Protein AF-K0K286-F1 (afdb_monomer_lite)

pLDDT: mean 81.19, std 15.48, range [39.38, 94.81]

Sequence (85 aa):
MPHVTAYKRFAAGEKVPGRKPHIVVDTVGLLVAVLATPASTQDRVAARSLLRRMRETGGERVSLVWADGGYTGPLLDWARTTFAW

Foldseek 3Di:
DKEKEFEQDPPPPPPDPQKGKTFIAIPVRHTQFIDIDGPPDDPLNRVLVRLVSSCVRVPLVHPYYHYDPVCDDPSVVVCCVPNVD

Organism: Saccharothrix espanaensis (strain ATCC 51144 / DSM 44229 / JCM 9112 / NBRC 15066 / NRRL 15764) (NCBI:txid1179773)

Radius of gyration: 12.59 Å; chains: 1; bounding box: 25×26×34 Å

InterPro domains:
  IPR002559 Transposase IS4-like domain [PF01609] (8-80)

Structure (mmCIF, N/CA/C/O backbone):
data_AF-K0K286-F1
#
_entry.id   AF-K0K286-F1
#
loop_
_atom_site.group_PDB
_atom_site.id
_atom_site.type_symbol
_atom_site.label_atom_id
_atom_site.label_alt_id
_atom_site.label_comp_id
_atom_site.label_asym_id
_atom_site.label_entity_id
_atom_site.label_seq_id
_atom_site.pdbx_PDB_ins_code
_atom_site.Cartn_x
_atom_site.Cartn_y
_atom_site.Cartn_z
_atom_site.occupancy
_atom_site.B_iso_or_equiv
_atom_site.auth_seq_id
_atom_site.auth_comp_id
_atom_site.auth_asym_id
_atom_site.auth_atom_id
_atom_site.pdbx_PDB_model_num
ATOM 1 N N . MET A 1 1 ? -16.176 2.017 12.187 1.00 39.38 1 MET A N 1
ATOM 2 C CA . MET A 1 1 ? -14.955 1.262 11.837 1.00 39.38 1 MET A CA 1
ATOM 3 C C . MET A 1 1 ? -14.392 1.872 10.561 1.00 39.38 1 MET A C 1
ATOM 5 O O . MET A 1 1 ? -15.113 1.856 9.572 1.00 39.38 1 MET A O 1
ATOM 9 N N . PRO A 1 2 ? -13.213 2.513 10.573 1.00 49.25 2 PRO A N 1
ATOM 10 C CA . PRO A 1 2 ? -12.627 3.045 9.349 1.00 49.25 2 PRO A CA 1
ATOM 11 C C . PRO A 1 2 ? -11.951 1.909 8.574 1.00 49.25 2 PRO A C 1
ATOM 13 O O . PRO A 1 2 ? -11.081 1.224 9.107 1.00 49.25 2 PRO A O 1
ATOM 16 N N . HIS A 1 3 ? -12.369 1.700 7.328 1.00 57.72 3 HIS A N 1
ATOM 17 C CA . HIS A 1 3 ? -11.668 0.829 6.386 1.00 57.72 3 HIS A CA 1
ATOM 18 C C . HIS A 1 3 ? -10.955 1.715 5.360 1.00 57.72 3 HIS A C 1
ATOM 20 O O . HI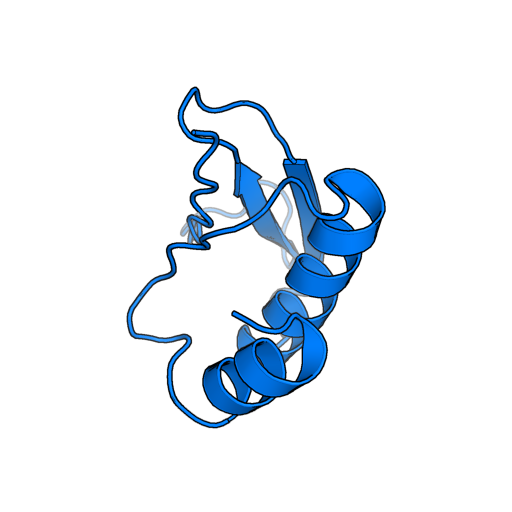S A 1 3 ? -11.421 2.811 5.043 1.00 57.72 3 HIS A O 1
ATOM 26 N N . VAL A 1 4 ? -9.803 1.271 4.865 1.00 56.66 4 VAL A N 1
ATOM 27 C CA . VAL A 1 4 ? -9.032 1.992 3.852 1.00 56.66 4 VAL A CA 1
ATOM 28 C C . VAL A 1 4 ? -8.991 1.147 2.586 1.00 56.66 4 VAL A C 1
ATOM 30 O O . VAL A 1 4 ? -8.770 -0.063 2.619 1.00 56.66 4 VAL A O 1
ATOM 33 N N . THR A 1 5 ? -9.229 1.782 1.447 1.00 54.25 5 THR A N 1
ATOM 34 C CA . THR A 1 5 ? -9.252 1.135 0.138 1.00 54.25 5 THR A CA 1
ATOM 35 C C . THR A 1 5 ? -8.059 1.644 -0.663 1.00 54.25 5 THR A C 1
ATOM 37 O O . THR A 1 5 ? -8.014 2.805 -1.070 1.00 54.25 5 THR A O 1
ATOM 40 N N . ALA A 1 6 ? -7.066 0.788 -0.916 1.00 53.41 6 ALA A N 1
ATOM 41 C CA . ALA A 1 6 ? -5.998 1.113 -1.852 1.00 53.41 6 ALA A CA 1
ATOM 42 C C . ALA A 1 6 ? -6.444 0.704 -3.262 1.00 53.41 6 ALA A C 1
ATOM 44 O O . ALA A 1 6 ? -6.501 -0.473 -3.610 1.00 53.41 6 ALA A O 1
ATOM 45 N N . TYR A 1 7 ? -6.774 1.685 -4.100 1.00 47.66 7 TYR A N 1
ATOM 46 C CA . TYR A 1 7 ? -7.043 1.429 -5.510 1.00 47.66 7 TYR A CA 1
ATOM 47 C C . TYR A 1 7 ? -5.821 1.819 -6.338 1.00 47.66 7 TYR A C 1
ATOM 49 O O . TYR A 1 7 ? -5.305 2.936 -6.281 1.00 47.66 7 TYR A O 1
ATOM 57 N N . LYS A 1 8 ? -5.358 0.884 -7.160 1.00 53.00 8 LYS A N 1
ATOM 58 C CA . LYS A 1 8 ? -4.360 1.164 -8.182 1.00 53.00 8 LYS A CA 1
ATOM 59 C C . LYS A 1 8 ? -5.071 1.745 -9.397 1.00 53.00 8 LYS A C 1
ATOM 61 O O . LYS A 1 8 ? -5.744 1.031 -10.136 1.00 53.00 8 LYS A O 1
ATOM 66 N N . ARG A 1 9 ? -4.915 3.046 -9.644 1.00 45.16 9 ARG A N 1
ATOM 67 C CA . ARG A 1 9 ? -5.361 3.648 -10.907 1.00 45.16 9 ARG A CA 1
ATOM 68 C C . ARG A 1 9 ? -4.284 3.446 -11.963 1.00 45.16 9 ARG A C 1
ATOM 70 O O . ARG A 1 9 ? -3.340 4.225 -12.049 1.00 45.16 9 ARG A O 1
ATOM 77 N N . PHE A 1 10 ? -4.425 2.410 -12.785 1.00 46.47 10 PHE A N 1
ATOM 78 C CA . PHE A 1 10 ? -3.637 2.304 -14.009 1.00 46.47 10 PHE A CA 1
ATOM 79 C C . PHE A 1 10 ? -4.194 3.313 -15.023 1.00 46.47 10 PHE A C 1
ATOM 81 O O . PHE A 1 10 ? -5.217 3.075 -15.660 1.00 46.47 10 PHE A O 1
ATOM 88 N N . ALA A 1 11 ? -3.569 4.486 -15.124 1.00 45.66 11 ALA A N 1
ATOM 89 C CA . ALA A 1 11 ? -3.890 5.447 -16.170 1.00 45.66 11 ALA A CA 1
ATOM 90 C C . ALA A 1 11 ? -3.145 5.036 -17.445 1.00 45.66 11 ALA A C 1
ATOM 92 O O . ALA A 1 11 ? -2.006 5.442 -17.663 1.00 45.66 11 ALA A O 1
ATOM 93 N N . ALA A 1 12 ? -3.783 4.228 -18.292 1.00 39.56 12 ALA A N 1
ATOM 94 C CA . ALA A 1 12 ? -3.436 4.200 -19.709 1.00 39.56 12 ALA A CA 1
ATOM 95 C C . ALA A 1 12 ? -3.751 5.601 -20.271 1.00 39.56 12 ALA A C 1
ATOM 97 O O . ALA A 1 12 ? -4.889 5.899 -20.619 1.00 39.56 12 ALA A O 1
ATOM 98 N N . GLY A 1 13 ? -2.771 6.505 -20.184 1.00 44.53 13 GLY A N 1
ATOM 99 C CA . GLY A 1 13 ? -2.945 7.951 -20.363 1.00 44.53 13 GLY A CA 1
ATOM 100 C C . GLY A 1 13 ? -2.368 8.753 -19.194 1.00 44.53 13 GLY A C 1
ATOM 101 O O . GLY A 1 13 ? -3.063 9.584 -18.607 1.00 44.53 13 GLY A O 1
ATOM 102 N N . GLU A 1 14 ? -1.123 8.464 -18.798 1.00 55.72 14 GLU A N 1
ATOM 103 C CA . GLU A 1 14 ? -0.384 9.273 -17.826 1.00 55.72 14 GLU A CA 1
ATOM 104 C C . GLU A 1 14 ? -0.458 10.757 -18.226 1.00 55.72 14 GLU A C 1
ATOM 106 O O . GLU A 1 14 ? 0.059 11.158 -19.264 1.00 55.72 14 GLU A O 1
ATOM 111 N N . LYS A 1 15 ? -1.097 11.595 -17.395 1.00 59.00 15 LYS A N 1
ATOM 112 C CA . LYS A 1 15 ? -1.138 13.056 -17.609 1.00 59.00 15 LYS A CA 1
ATOM 113 C C . LYS A 1 15 ? 0.257 13.695 -17.561 1.00 59.00 15 LYS A C 1
ATOM 115 O O . LYS A 1 15 ? 0.431 14.811 -18.036 1.00 59.00 15 LYS A O 1
ATOM 120 N N . VAL A 1 16 ? 1.228 13.001 -16.965 1.00 65.31 16 VAL A N 1
ATOM 121 C CA . VAL A 1 16 ? 2.641 13.382 -16.928 1.00 65.31 16 VAL A CA 1
ATOM 122 C C . VAL A 1 16 ? 3.451 12.204 -17.464 1.00 65.31 16 VAL A C 1
ATOM 124 O O . VAL A 1 16 ? 3.467 11.169 -16.797 1.00 65.31 16 VAL A O 1
ATOM 127 N N . PRO A 1 17 ? 4.118 12.339 -18.622 1.00 73.62 17 PRO A N 1
ATOM 128 C CA . PRO A 1 17 ? 4.860 11.244 -19.232 1.00 73.62 17 PRO A CA 1
ATOM 129 C C . PRO A 1 17 ? 5.895 10.634 -18.281 1.00 73.62 17 PRO A C 1
ATOM 131 O O . PRO A 1 17 ? 6.694 11.349 -17.670 1.00 73.62 17 PRO A O 1
ATOM 134 N N . GLY A 1 18 ? 5.896 9.306 -18.178 1.00 84.19 18 GLY A N 1
ATOM 135 C CA . GLY A 1 18 ? 6.904 8.544 -17.449 1.00 84.19 18 GLY A CA 1
ATOM 136 C C . GLY A 1 18 ? 6.713 8.528 -15.933 1.00 84.19 18 GLY A C 1
ATOM 137 O O . GLY A 1 18 ? 7.665 8.192 -15.224 1.00 84.19 18 GLY A O 1
ATOM 138 N N . ARG A 1 19 ? 5.530 8.883 -15.414 1.00 85.69 19 ARG A N 1
ATOM 139 C CA . ARG A 1 19 ? 5.231 8.898 -13.973 1.00 85.69 19 ARG A CA 1
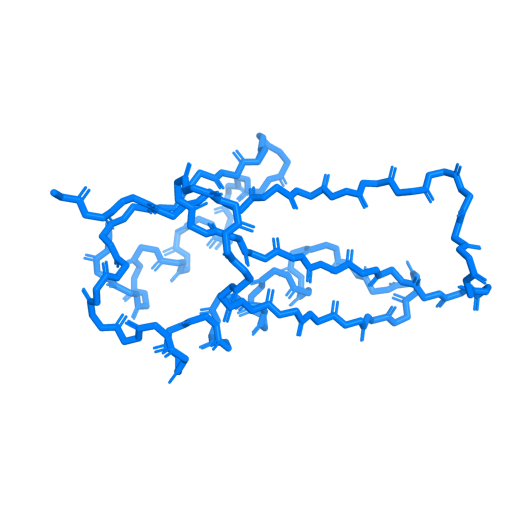ATOM 140 C C . ARG A 1 19 ? 3.921 8.210 -13.625 1.00 85.69 19 ARG A C 1
ATOM 142 O O . ARG A 1 19 ? 2.841 8.722 -13.914 1.00 85.69 19 ARG A O 1
ATOM 149 N N . LYS A 1 20 ? 4.024 7.156 -12.823 1.00 85.31 20 LYS A N 1
ATOM 150 C CA . LYS A 1 20 ? 2.900 6.358 -12.353 1.00 85.31 20 LYS A CA 1
ATOM 151 C C . LYS A 1 20 ? 2.458 6.805 -10.956 1.00 85.31 20 LYS A C 1
ATOM 153 O O . LYS A 1 20 ? 3.250 6.695 -10.013 1.00 85.31 20 LYS A O 1
ATOM 158 N N . PRO A 1 21 ? 1.226 7.318 -10.786 1.00 87.88 21 PRO A N 1
ATOM 159 C CA . PRO A 1 21 ? 0.682 7.618 -9.470 1.00 87.88 21 PRO A CA 1
ATOM 160 C C . PRO A 1 21 ? 0.165 6.348 -8.778 1.00 87.88 21 PRO A C 1
ATOM 162 O O . PRO A 1 21 ? -0.464 5.493 -9.399 1.00 87.88 21 PRO A O 1
ATOM 165 N N . HIS A 1 22 ? 0.368 6.277 -7.467 1.00 89.94 22 HIS A N 1
ATOM 166 C CA . HIS A 1 22 ? -0.149 5.259 -6.558 1.00 89.94 22 HIS A CA 1
ATOM 167 C C . HIS A 1 22 ? -0.876 5.967 -5.420 1.00 89.94 22 HIS A C 1
ATOM 169 O O . HIS A 1 22 ? -0.343 6.919 -4.845 1.00 89.94 22 HIS A O 1
ATOM 175 N N . ILE A 1 23 ? -2.107 5.553 -5.129 1.00 91.25 23 ILE A N 1
ATOM 176 C CA . ILE A 1 23 ? -3.015 6.300 -4.258 1.00 91.25 23 ILE A CA 1
ATOM 177 C C . ILE A 1 23 ? -3.668 5.349 -3.257 1.00 91.25 23 ILE A C 1
ATOM 179 O O . ILE A 1 23 ? -4.078 4.244 -3.604 1.00 91.25 23 ILE A O 1
ATOM 183 N N . VAL A 1 24 ? -3.790 5.814 -2.019 1.00 91.38 24 VAL A N 1
ATOM 184 C CA . VAL A 1 24 ? -4.614 5.206 -0.977 1.00 91.38 24 VAL A CA 1
ATOM 185 C C . VAL A 1 24 ? -5.684 6.201 -0.566 1.00 91.38 24 VAL A C 1
ATOM 187 O O . VAL A 1 24 ? -5.371 7.361 -0.283 1.00 91.38 24 VAL A O 1
ATOM 190 N N . VAL A 1 25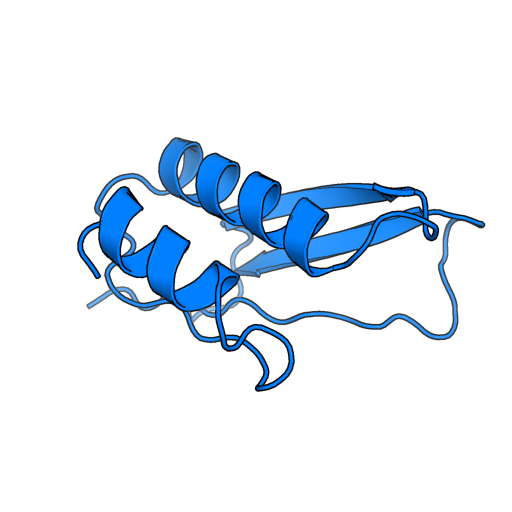 ? -6.928 5.737 -0.503 1.00 88.69 25 VAL A N 1
ATOM 191 C CA . VAL A 1 25 ? -8.062 6.505 0.016 1.00 88.69 25 VAL A CA 1
ATOM 192 C C . VAL A 1 25 ? -8.756 5.752 1.137 1.00 88.69 25 VAL A C 1
ATOM 194 O O . VAL A 1 25 ? -8.651 4.531 1.235 1.00 88.69 25 VAL A O 1
ATOM 197 N N . ASP A 1 26 ? -9.480 6.467 1.984 1.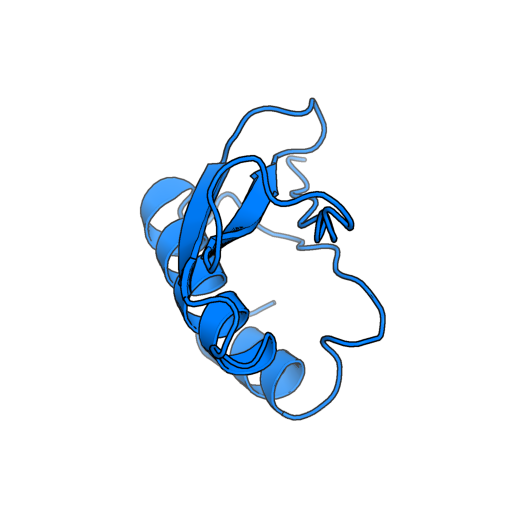00 88.38 26 ASP A N 1
ATOM 198 C CA . ASP A 1 26 ? -10.398 5.841 2.929 1.00 88.38 26 ASP A CA 1
ATOM 199 C C . ASP A 1 26 ? -11.696 5.362 2.243 1.00 88.38 26 ASP A C 1
ATOM 201 O O . ASP A 1 26 ? -11.874 5.478 1.026 1.00 88.38 26 ASP A O 1
ATOM 205 N N . THR A 1 27 ? -12.628 4.820 3.029 1.00 85.00 27 THR A N 1
ATOM 206 C CA . THR A 1 27 ? -13.940 4.355 2.549 1.00 85.00 27 THR A CA 1
ATOM 207 C C . THR A 1 27 ? -14.821 5.425 1.917 1.00 85.00 27 THR A C 1
ATOM 209 O O . THR A 1 27 ? -15.715 5.072 1.153 1.00 85.00 27 THR A O 1
ATOM 212 N N . VAL A 1 28 ? -14.625 6.702 2.251 1.00 88.19 28 VAL A N 1
ATOM 213 C CA . VAL A 1 28 ? -15.424 7.812 1.709 1.00 88.19 28 VAL A CA 1
ATOM 214 C C . VAL A 1 28 ? -14.700 8.542 0.573 1.00 88.19 28 VAL A C 1
ATOM 216 O O . VAL A 1 28 ? -15.228 9.504 0.022 1.00 88.19 28 VAL A O 1
ATOM 219 N N . GLY A 1 29 ? -13.515 8.062 0.179 1.00 84.75 29 GLY A N 1
ATOM 220 C CA . GLY A 1 29 ? -12.733 8.596 -0.933 1.00 84.75 29 GLY A CA 1
ATOM 221 C C . GLY A 1 29 ? -11.744 9.699 -0.548 1.00 84.75 29 GLY A C 1
ATOM 222 O O . GLY A 1 29 ? -11.179 10.329 -1.444 1.00 84.75 29 GLY A O 1
ATOM 223 N N . LEU A 1 30 ? -11.495 9.941 0.744 1.00 89.31 30 LEU A N 1
ATOM 224 C CA . LEU A 1 30 ? -10.490 10.912 1.185 1.00 89.31 30 LEU A CA 1
ATOM 225 C C . LEU A 1 30 ? -9.082 10.358 0.982 1.00 89.31 30 LEU A C 1
ATOM 227 O O . LEU A 1 30 ? -8.793 9.215 1.326 1.00 89.31 30 LEU A O 1
ATOM 231 N N . LEU A 1 31 ? -8.186 11.186 0.442 1.00 89.75 31 LEU A N 1
ATOM 232 C CA . LEU A 1 31 ? -6.789 10.820 0.215 1.00 89.75 31 LEU A CA 1
ATOM 233 C C . LEU A 1 31 ? -6.058 10.601 1.544 1.00 89.75 31 LEU A C 1
ATOM 235 O O . LEU A 1 31 ? -5.934 11.518 2.350 1.00 89.75 31 LEU A O 1
ATOM 239 N N . VAL A 1 32 ? -5.515 9.397 1.721 1.00 89.75 32 VAL A N 1
ATOM 240 C CA . VAL A 1 32 ? -4.691 9.020 2.878 1.00 89.75 32 VAL A CA 1
ATOM 241 C C . VAL A 1 32 ? -3.209 9.073 2.520 1.00 89.75 32 VAL A C 1
ATOM 243 O O . VAL A 1 32 ? -2.397 9.566 3.295 1.00 89.75 32 VAL A O 1
ATOM 246 N N . ALA A 1 33 ? -2.833 8.582 1.337 1.00 91.19 33 ALA A N 1
ATOM 247 C CA . ALA A 1 33 ? -1.458 8.645 0.852 1.00 91.19 33 ALA A CA 1
ATOM 248 C C . ALA A 1 33 ? -1.407 8.695 -0.674 1.00 91.19 33 ALA A C 1
ATOM 250 O O . ALA A 1 33 ? -2.184 8.036 -1.361 1.00 91.19 33 ALA A O 1
ATOM 251 N N . VAL A 1 34 ? -0.447 9.451 -1.206 1.00 91.38 34 VAL A N 1
ATOM 252 C CA . VAL A 1 34 ? -0.160 9.529 -2.641 1.00 91.38 34 VAL A CA 1
ATOM 253 C C . VAL A 1 34 ? 1.343 9.397 -2.845 1.00 91.38 34 VAL A C 1
ATOM 255 O O . VAL A 1 34 ? 2.134 10.014 -2.129 1.00 91.38 34 VAL A O 1
ATOM 258 N N . LEU A 1 35 ? 1.735 8.602 -3.833 1.00 91.44 35 LEU A N 1
ATOM 259 C CA . LEU A 1 35 ? 3.114 8.436 -4.267 1.00 91.44 35 LEU A CA 1
ATOM 260 C C . LEU A 1 35 ? 3.160 8.464 -5.793 1.00 91.44 35 LEU A C 1
ATOM 262 O O . LEU A 1 35 ? 2.473 7.686 -6.440 1.00 91.44 35 LEU A O 1
ATOM 266 N N . ALA A 1 36 ? 3.986 9.326 -6.378 1.00 91.25 36 ALA A N 1
ATOM 267 C CA . ALA A 1 36 ? 4.285 9.281 -7.805 1.00 91.25 36 ALA A CA 1
ATOM 268 C C . ALA A 1 36 ? 5.689 8.705 -8.000 1.00 91.25 36 ALA A C 1
ATOM 270 O O . ALA A 1 36 ? 6.650 9.215 -7.425 1.00 91.25 36 ALA A O 1
ATOM 271 N N . THR A 1 37 ? 5.810 7.651 -8.803 1.00 90.94 37 THR A N 1
ATOM 272 C CA . THR A 1 37 ? 7.095 7.020 -9.138 1.00 90.94 37 THR A CA 1
ATOM 273 C C . THR A 1 37 ? 7.352 7.110 -10.636 1.00 90.94 37 THR A C 1
ATOM 275 O O . THR A 1 37 ? 6.397 7.262 -11.396 1.00 90.94 37 THR A O 1
ATOM 278 N N . PRO A 1 38 ? 8.600 6.962 -11.110 1.00 92.62 38 PRO A N 1
ATOM 279 C CA . PRO A 1 38 ? 8.843 6.678 -12.519 1.00 92.62 38 PRO A CA 1
ATOM 280 C C . PRO A 1 38 ? 7.996 5.490 -12.997 1.00 92.62 38 PRO A C 1
ATOM 282 O O . PRO A 1 38 ? 7.796 4.534 -12.242 1.00 92.62 38 PRO A O 1
ATOM 285 N N . ALA A 1 39 ? 7.530 5.521 -14.244 1.00 87.44 39 ALA A N 1
ATOM 286 C CA . ALA A 1 39 ? 6.737 4.441 -14.838 1.00 87.44 39 ALA A CA 1
ATOM 287 C C . ALA A 1 39 ? 7.500 3.102 -14.898 1.00 87.44 39 ALA A C 1
ATOM 289 O O . ALA A 1 39 ? 6.889 2.037 -14.877 1.00 87.44 39 ALA A O 1
ATOM 290 N N . SER A 1 40 ? 8.837 3.152 -14.901 1.00 90.38 40 SER A N 1
ATOM 291 C CA . SER A 1 40 ? 9.724 1.985 -14.817 1.00 90.38 40 SER A CA 1
ATOM 292 C C . SER A 1 40 ? 9.770 1.333 -13.430 1.00 90.38 40 SER A C 1
ATOM 294 O O . SER A 1 40 ? 10.327 0.247 -13.277 1.00 90.38 40 SER A O 1
ATOM 296 N N . THR A 1 41 ? 9.209 1.976 -12.400 1.00 91.50 41 THR A N 1
ATOM 297 C CA . THR A 1 41 ? 9.192 1.418 -11.045 1.00 91.50 41 THR A CA 1
ATOM 298 C C . THR A 1 41 ? 8.200 0.267 -10.973 1.00 91.50 41 THR A C 1
ATOM 300 O O . THR A 1 41 ? 7.016 0.429 -11.270 1.00 91.50 41 THR A O 1
ATOM 303 N N . GLN A 1 42 ? 8.672 -0.896 -10.524 1.00 88.94 42 GLN A N 1
ATOM 304 C CA . GLN A 1 42 ? 7.801 -2.043 -10.307 1.00 88.94 42 GLN A CA 1
ATOM 305 C C . GLN A 1 42 ? 6.739 -1.735 -9.248 1.00 88.94 42 GLN A C 1
ATOM 307 O O . GLN A 1 42 ? 7.034 -1.191 -8.181 1.00 88.94 42 GLN A O 1
ATOM 312 N N . ASP A 1 43 ? 5.511 -2.177 -9.506 1.00 86.88 43 ASP A N 1
ATOM 313 C CA . ASP A 1 43 ? 4.361 -1.897 -8.644 1.00 86.88 43 ASP A CA 1
ATOM 314 C C . ASP A 1 43 ? 4.552 -2.363 -7.203 1.00 86.88 43 ASP A C 1
ATOM 316 O O . ASP A 1 43 ? 4.132 -1.677 -6.278 1.00 86.88 43 ASP A O 1
ATOM 320 N N . ARG A 1 44 ? 5.235 -3.492 -6.994 1.00 88.56 44 ARG A N 1
ATOM 321 C CA . ARG A 1 44 ? 5.507 -4.021 -5.650 1.00 88.56 44 ARG A CA 1
ATOM 322 C C . ARG A 1 44 ? 6.439 -3.114 -4.847 1.00 88.56 44 ARG A C 1
ATOM 324 O O . ARG A 1 44 ? 6.237 -2.935 -3.649 1.00 88.56 44 ARG A O 1
ATOM 331 N N . VAL A 1 45 ? 7.432 -2.516 -5.507 1.00 91.75 45 VAL A N 1
ATOM 332 C CA . VAL A 1 45 ? 8.361 -1.567 -4.878 1.00 91.75 45 VAL A CA 1
ATOM 333 C C . VAL A 1 45 ? 7.615 -0.289 -4.505 1.00 91.75 45 VAL A C 1
ATOM 335 O O . VAL A 1 45 ? 7.713 0.176 -3.370 1.00 91.75 45 VAL A O 1
ATOM 338 N N . ALA A 1 46 ? 6.813 0.243 -5.428 1.00 92.25 46 ALA A N 1
ATOM 339 C CA . ALA A 1 46 ? 6.014 1.434 -5.172 1.00 92.25 46 ALA A CA 1
ATOM 340 C C . ALA A 1 46 ? 4.959 1.215 -4.073 1.00 92.25 46 ALA A C 1
ATOM 342 O O . ALA A 1 46 ? 4.810 2.062 -3.195 1.00 92.25 46 ALA A O 1
ATOM 343 N N . ALA A 1 47 ? 4.278 0.066 -4.063 1.00 92.00 47 ALA A N 1
ATOM 344 C CA . ALA A 1 47 ? 3.280 -0.264 -3.050 1.00 92.00 47 ALA A CA 1
ATOM 345 C C . ALA A 1 47 ? 3.880 -0.391 -1.648 1.00 92.00 47 ALA A C 1
ATOM 347 O O . ALA A 1 47 ? 3.285 0.094 -0.690 1.00 92.00 47 ALA A O 1
ATOM 348 N N . ARG A 1 48 ? 5.086 -0.959 -1.514 1.00 93.81 48 ARG A N 1
ATOM 349 C CA . ARG A 1 48 ? 5.797 -1.009 -0.229 1.00 93.81 48 ARG A CA 1
ATOM 350 C C . ARG A 1 48 ? 6.020 0.395 0.348 1.00 93.81 48 ARG A C 1
ATOM 352 O O . ARG A 1 48 ? 5.731 0.644 1.519 1.00 93.81 48 ARG A O 1
ATOM 359 N N . SER A 1 49 ? 6.486 1.322 -0.489 1.00 94.81 49 SER A N 1
ATOM 360 C CA . SER A 1 49 ? 6.692 2.727 -0.115 1.00 94.81 49 SER A CA 1
ATOM 361 C C . SER A 1 49 ? 5.376 3.448 0.187 1.00 94.81 49 SER A C 1
ATOM 363 O O . SER A 1 49 ? 5.294 4.203 1.155 1.00 94.81 49 SER A O 1
ATOM 365 N N . LEU A 1 50 ? 4.331 3.189 -0.602 1.00 94.19 50 LEU A N 1
ATOM 366 C CA . LEU A 1 50 ? 3.004 3.764 -0.397 1.00 94.19 50 LEU A CA 1
ATOM 367 C C . LEU A 1 50 ? 2.382 3.312 0.933 1.00 94.19 50 LEU A C 1
ATOM 369 O O . LEU A 1 50 ? 1.863 4.149 1.664 1.00 94.19 50 LEU A O 1
ATOM 373 N N . LEU A 1 51 ? 2.470 2.022 1.274 1.00 93.19 51 LEU A N 1
ATOM 374 C CA . LEU A 1 51 ? 1.932 1.473 2.525 1.00 93.19 51 LEU A CA 1
ATOM 375 C C . LEU A 1 51 ? 2.650 2.031 3.757 1.00 93.19 51 LEU A C 1
ATOM 377 O O . LEU A 1 51 ? 2.002 2.350 4.752 1.00 93.19 51 LEU A O 1
ATOM 381 N N . ARG A 1 52 ? 3.973 2.230 3.680 1.00 93.81 52 ARG A N 1
ATOM 382 C CA . ARG A 1 52 ? 4.714 2.950 4.726 1.00 93.81 52 ARG A CA 1
ATOM 383 C C . ARG A 1 52 ? 4.200 4.374 4.904 1.00 93.81 52 ARG A C 1
ATOM 385 O O . ARG A 1 52 ? 3.850 4.751 6.017 1.00 93.81 52 ARG A O 1
ATOM 392 N N . ARG A 1 53 ? 4.084 5.131 3.810 1.00 93.56 53 ARG A N 1
ATOM 393 C CA . ARG A 1 53 ? 3.572 6.508 3.847 1.00 93.56 53 ARG A CA 1
ATOM 394 C C . ARG A 1 53 ? 2.144 6.574 4.392 1.00 93.56 53 ARG A C 1
ATOM 396 O O . ARG A 1 53 ? 1.805 7.484 5.144 1.00 93.56 53 ARG A O 1
ATOM 403 N N . MET A 1 54 ? 1.313 5.596 4.041 1.00 92.25 54 MET A N 1
ATOM 404 C CA . MET A 1 54 ? -0.035 5.451 4.580 1.00 92.25 54 MET A CA 1
ATOM 405 C C . MET A 1 54 ? -0.015 5.203 6.091 1.00 92.25 54 MET A C 1
ATOM 407 O O . MET A 1 54 ? -0.772 5.856 6.797 1.00 92.25 54 MET A O 1
ATOM 411 N N . ARG A 1 55 ? 0.858 4.327 6.611 1.00 90.94 55 ARG A N 1
ATOM 412 C CA . ARG A 1 55 ? 0.996 4.111 8.064 1.00 90.94 55 ARG A CA 1
ATOM 413 C C . ARG A 1 55 ? 1.509 5.358 8.784 1.00 90.94 55 ARG A C 1
ATOM 415 O O . ARG A 1 55 ? 1.011 5.670 9.858 1.00 90.94 55 ARG A O 1
ATOM 422 N N . GLU A 1 56 ? 2.446 6.089 8.185 1.00 91.38 56 GLU A N 1
ATOM 423 C CA . GLU A 1 56 ? 2.957 7.362 8.715 1.00 91.38 56 GLU A CA 1
ATOM 424 C C . GLU A 1 56 ? 1.860 8.447 8.765 1.00 91.38 56 GLU A C 1
ATOM 426 O O . GLU A 1 56 ? 1.834 9.246 9.694 1.00 91.38 56 GLU A O 1
ATOM 431 N N . THR A 1 57 ? 0.923 8.452 7.805 1.00 87.69 57 THR A N 1
ATOM 432 C CA . THR A 1 57 ? -0.138 9.477 7.706 1.00 87.69 57 THR A CA 1
ATOM 433 C C . THR A 1 57 ? -1.412 9.106 8.477 1.00 87.69 57 THR A C 1
ATOM 435 O O . THR A 1 57 ? -1.979 9.931 9.187 1.00 87.69 57 THR A O 1
ATOM 438 N N . GLY A 1 58 ? -1.888 7.868 8.330 1.00 80.69 58 GLY A N 1
ATOM 439 C CA . GLY A 1 58 ? -3.130 7.363 8.927 1.00 80.69 58 GLY A CA 1
ATOM 440 C C . GLY A 1 58 ? -2.951 6.700 10.296 1.00 80.69 58 GLY A C 1
ATOM 441 O O . GLY A 1 58 ? -3.939 6.459 10.993 1.00 80.69 58 GLY A O 1
ATOM 442 N N . GLY A 1 59 ? -1.710 6.408 10.698 1.00 81.06 59 GLY A N 1
ATOM 443 C CA . GLY A 1 59 ? -1.397 5.746 11.962 1.00 81.06 59 GLY A CA 1
ATOM 444 C C . GLY A 1 59 ? -2.057 4.372 12.097 1.00 81.06 59 GLY A C 1
ATOM 445 O O . GLY A 1 59 ? -2.315 3.669 11.118 1.00 81.06 59 GLY A O 1
ATOM 446 N N . GLU A 1 60 ? -2.373 3.996 13.334 1.00 80.75 60 GLU A N 1
ATOM 447 C CA . GLU A 1 60 ? -3.041 2.726 13.668 1.00 80.75 60 GLU A CA 1
ATOM 448 C C . GLU A 1 60 ? -4.531 2.697 13.305 1.00 80.75 60 GLU A C 1
ATOM 450 O O . GLU A 1 60 ? -5.201 1.687 13.490 1.00 80.75 60 GLU A O 1
ATOM 455 N N . ARG A 1 61 ? -5.071 3.794 12.757 1.00 81.44 61 ARG A N 1
ATOM 456 C CA . ARG A 1 61 ? -6.478 3.863 12.335 1.00 81.44 61 ARG A CA 1
ATOM 457 C C . ARG A 1 61 ? -6.749 3.015 11.095 1.00 81.44 61 ARG A C 1
ATOM 459 O O . ARG A 1 61 ? -7.907 2.760 10.786 1.00 81.44 61 ARG A O 1
ATOM 466 N N . VAL A 1 62 ? -5.704 2.591 10.383 1.00 83.25 62 VAL A N 1
ATOM 467 C CA . VAL A 1 62 ? -5.834 1.685 9.243 1.00 83.25 62 VAL A CA 1
ATOM 468 C C . VAL A 1 62 ? -5.779 0.238 9.722 1.00 83.25 62 VAL A C 1
ATOM 470 O O . VAL A 1 62 ? -4.705 -0.285 10.019 1.00 83.25 62 VAL A O 1
ATOM 473 N N . SER A 1 63 ? -6.947 -0.399 9.777 1.00 81.81 63 SER A N 1
ATOM 474 C CA . SER A 1 63 ? -7.109 -1.804 10.175 1.00 81.81 63 SER A CA 1
ATOM 475 C C . SER A 1 63 ? -7.229 -2.766 8.994 1.00 81.81 63 SER A C 1
ATOM 477 O O . SER A 1 63 ? -7.008 -3.961 9.147 1.00 81.81 63 SER A O 1
ATOM 479 N N . LEU A 1 64 ? -7.601 -2.259 7.819 1.00 85.69 64 LEU A N 1
ATOM 480 C CA . LEU A 1 64 ? -7.831 -3.055 6.623 1.00 85.69 64 LEU A CA 1
ATOM 481 C C . LEU A 1 64 ? -7.436 -2.250 5.394 1.00 85.69 64 LEU A C 1
ATOM 483 O O . LEU A 1 64 ? -7.835 -1.090 5.268 1.00 85.69 64 LEU A O 1
ATOM 487 N N . VAL A 1 65 ? -6.694 -2.8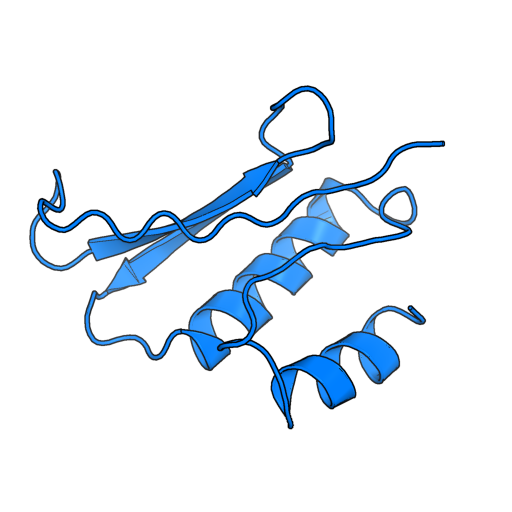93 4.493 1.00 87.44 65 VAL A N 1
ATOM 488 C CA . VAL A 1 65 ? -6.331 -2.353 3.183 1.00 87.44 65 VAL A CA 1
ATOM 489 C C . VAL A 1 65 ? -6.795 -3.316 2.100 1.00 87.44 65 VAL A C 1
ATOM 491 O O . VAL A 1 65 ? -6.342 -4.457 2.034 1.00 87.44 65 VAL A O 1
ATOM 494 N N . TRP A 1 66 ? -7.673 -2.838 1.225 1.00 87.31 66 TRP A N 1
ATOM 495 C CA . TRP A 1 66 ? -8.028 -3.540 -0.009 1.00 87.31 66 TRP A CA 1
ATOM 496 C C . TRP A 1 66 ? -7.024 -3.209 -1.108 1.00 87.31 66 TRP A C 1
ATOM 498 O O . TRP A 1 66 ? -6.659 -2.048 -1.239 1.00 87.31 66 TRP A O 1
ATOM 508 N N . ALA A 1 67 ? -6.604 -4.199 -1.895 1.00 86.50 67 ALA A N 1
ATOM 509 C CA . ALA A 1 67 ? -5.734 -4.027 -3.059 1.00 86.50 67 ALA A CA 1
ATOM 510 C C . ALA A 1 67 ? -6.103 -5.044 -4.153 1.00 86.50 67 ALA A C 1
ATOM 512 O O . ALA A 1 67 ? -6.777 -6.038 -3.878 1.00 86.50 67 ALA A O 1
ATOM 513 N N . ASP A 1 68 ? -5.665 -4.807 -5.393 1.00 83.62 68 ASP A N 1
ATOM 514 C CA . ASP A 1 68 ? -5.878 -5.763 -6.484 1.00 83.62 68 ASP A CA 1
ATOM 515 C C . ASP A 1 68 ? -5.071 -7.065 -6.302 1.00 83.62 68 ASP A C 1
ATOM 517 O O . ASP A 1 68 ? -4.069 -7.117 -5.583 1.00 83.62 68 ASP A O 1
ATOM 521 N N . GLY A 1 69 ? -5.497 -8.132 -6.988 1.00 82.38 69 GLY A N 1
ATOM 522 C CA . GLY A 1 69 ? -4.861 -9.453 -6.901 1.00 82.38 69 GLY A CA 1
ATOM 523 C C . GLY A 1 69 ? -3.401 -9.500 -7.377 1.00 82.38 69 GLY A C 1
ATOM 524 O O . GLY A 1 69 ? -2.677 -10.440 -7.048 1.00 82.38 69 GLY A O 1
ATOM 525 N N . GLY A 1 70 ? -2.926 -8.481 -8.100 1.00 83.19 70 GLY A N 1
ATOM 526 C CA . GLY A 1 70 ? -1.531 -8.342 -8.518 1.00 83.19 70 GLY A CA 1
ATOM 527 C C . GLY A 1 70 ? -0.572 -7.970 -7.379 1.00 83.19 70 GLY A C 1
ATOM 528 O O . GLY A 1 70 ? 0.645 -8.095 -7.545 1.00 83.19 70 GLY A O 1
ATOM 529 N N . TYR A 1 71 ? -1.096 -7.564 -6.217 1.00 82.62 71 TYR A N 1
ATOM 530 C CA . TYR A 1 71 ? -0.325 -7.248 -5.005 1.00 82.62 71 TYR A CA 1
ATOM 531 C C . TYR A 1 71 ? -0.171 -8.425 -4.026 1.00 82.62 71 TYR A C 1
ATOM 533 O O . TYR A 1 71 ? 0.248 -8.243 -2.883 1.00 82.62 71 TYR A O 1
ATOM 541 N N . THR A 1 72 ? -0.469 -9.641 -4.476 1.00 84.62 72 THR A N 1
ATOM 542 C CA . THR A 1 72 ? -0.290 -10.879 -3.706 1.00 84.62 72 THR A CA 1
ATOM 543 C C . THR A 1 72 ? 1.182 -11.319 -3.596 1.00 84.62 72 THR A C 1
ATOM 545 O O . THR A 1 72 ? 2.090 -10.738 -4.203 1.00 84.62 72 THR A O 1
ATOM 548 N N . GLY A 1 73 ? 1.432 -12.359 -2.791 1.00 89.06 73 GLY A N 1
ATOM 549 C CA . GLY A 1 73 ? 2.754 -12.964 -2.610 1.00 89.06 73 GLY A CA 1
ATOM 550 C C . GLY A 1 73 ? 3.650 -12.176 -1.640 1.00 89.06 73 GLY A C 1
ATOM 551 O O . GLY A 1 73 ? 3.141 -11.661 -0.646 1.00 89.06 73 GLY A O 1
ATOM 552 N N . PRO A 1 74 ? 4.959 -12.009 -1.925 1.00 91.06 74 PRO A N 1
ATOM 553 C CA . PRO A 1 74 ? 5.926 -11.463 -0.963 1.00 91.06 74 PRO A CA 1
ATOM 554 C C . PRO A 1 74 ? 5.581 -10.083 -0.392 1.00 91.06 74 PRO A C 1
ATOM 556 O O . PRO A 1 74 ? 5.992 -9.741 0.715 1.00 91.06 74 PRO A O 1
ATOM 559 N N . LEU A 1 75 ? 4.842 -9.265 -1.147 1.00 90.50 75 LEU A N 1
ATOM 560 C CA . LEU A 1 75 ? 4.383 -7.965 -0.665 1.00 90.50 75 LEU A CA 1
ATOM 561 C C . LEU A 1 75 ? 3.330 -8.111 0.439 1.00 90.50 75 LEU A C 1
ATOM 563 O O . LEU A 1 75 ? 3.386 -7.375 1.422 1.00 90.50 75 LEU A O 1
ATOM 567 N N . LEU A 1 76 ? 2.390 -9.045 0.277 1.00 90.62 76 LEU A N 1
ATOM 568 C CA . LEU A 1 76 ? 1.352 -9.316 1.265 1.00 90.62 76 LEU A CA 1
ATOM 569 C C . LEU A 1 76 ? 1.971 -9.866 2.554 1.00 90.62 76 LEU A C 1
ATOM 571 O O . LEU A 1 76 ? 1.651 -9.378 3.635 1.00 90.62 76 LEU A O 1
ATOM 575 N N . ASP A 1 77 ? 2.907 -10.811 2.436 1.00 92.56 77 ASP A N 1
ATOM 576 C CA . ASP A 1 77 ? 3.618 -11.389 3.585 1.00 92.56 77 ASP A CA 1
ATOM 577 C C . ASP A 1 77 ? 4.412 -10.320 4.347 1.00 92.56 77 ASP A C 1
ATOM 579 O O . ASP A 1 77 ? 4.349 -10.222 5.578 1.00 92.56 77 ASP A O 1
ATOM 583 N N . TRP A 1 78 ? 5.107 -9.447 3.610 1.00 93.00 78 TRP A N 1
ATOM 584 C CA . TRP A 1 78 ? 5.791 -8.298 4.192 1.00 93.00 78 TRP A CA 1
ATOM 585 C C . TRP A 1 78 ? 4.820 -7.347 4.907 1.00 93.00 78 TRP A C 1
ATOM 587 O O . TRP A 1 78 ? 5.118 -6.897 6.016 1.00 93.00 78 TRP A O 1
ATOM 597 N N . ALA A 1 79 ? 3.673 -7.035 4.297 1.00 91.25 79 ALA A N 1
ATOM 598 C CA . ALA A 1 79 ? 2.702 -6.098 4.856 1.00 91.25 79 ALA A CA 1
ATOM 599 C C . ALA A 1 79 ? 2.097 -6.624 6.167 1.00 91.25 79 ALA A C 1
ATOM 601 O O . ALA A 1 79 ? 2.081 -5.892 7.155 1.00 91.25 79 ALA A O 1
ATOM 602 N N . ARG A 1 80 ? 1.695 -7.901 6.205 1.00 90.44 80 ARG A N 1
ATOM 603 C CA . ARG A 1 80 ? 1.192 -8.569 7.420 1.00 90.44 80 ARG A CA 1
ATOM 604 C C . ARG A 1 80 ? 2.203 -8.503 8.560 1.00 90.44 80 ARG A C 1
ATOM 606 O O . ARG A 1 80 ? 1.871 -8.092 9.667 1.00 90.44 80 ARG A O 1
ATOM 613 N N . THR A 1 81 ? 3.464 -8.808 8.255 1.00 92.38 81 THR A N 1
ATOM 614 C CA . THR A 1 81 ? 4.553 -8.784 9.243 1.00 92.38 81 THR A CA 1
ATOM 615 C C . THR A 1 81 ? 4.868 -7.367 9.737 1.00 92.38 81 THR A C 1
ATOM 617 O O . THR A 1 81 ? 5.209 -7.175 10.898 1.00 92.38 81 THR A O 1
ATOM 620 N N . THR A 1 82 ? 4.768 -6.358 8.866 1.00 91.94 82 THR A N 1
ATOM 621 C CA . THR A 1 82 ? 5.178 -4.977 9.183 1.00 91.94 82 THR A CA 1
ATOM 622 C C . THR A 1 82 ? 4.088 -4.181 9.896 1.00 91.94 82 THR A C 1
ATOM 624 O O . THR A 1 82 ? 4.399 -3.329 10.724 1.00 91.94 82 THR A O 1
ATOM 627 N N . PHE A 1 83 ? 2.819 -4.412 9.554 1.00 87.88 83 PHE A N 1
ATOM 628 C CA . PHE A 1 83 ? 1.702 -3.587 10.025 1.00 87.88 83 PHE A CA 1
ATOM 629 C C . PHE A 1 83 ? 0.766 -4.296 11.007 1.00 87.88 83 PHE A C 1
ATOM 631 O O . PHE A 1 83 ? -0.120 -3.625 11.544 1.00 87.88 83 PHE A O 1
ATOM 638 N N . ALA A 1 84 ? 1.004 -5.589 11.267 1.00 82.56 84 ALA A N 1
ATOM 639 C CA . ALA A 1 84 ? 0.193 -6.452 12.127 1.00 82.56 84 ALA A CA 1
ATOM 640 C C . ALA A 1 84 ? -1.282 -6.524 11.684 1.00 82.56 84 ALA A C 1
ATOM 642 O 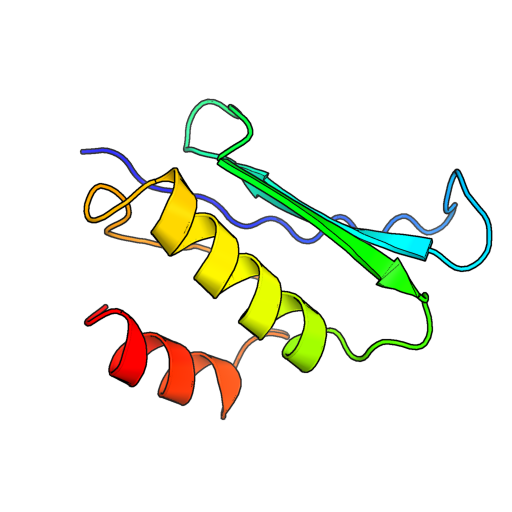O . ALA A 1 84 ? -2.193 -6.345 12.491 1.00 82.56 84 ALA A O 1
ATOM 643 N N . TRP A 1 85 ? -1.491 -6.749 10.383 1.00 75.56 85 TRP A N 1
ATOM 644 C CA . TRP A 1 85 ? -2.800 -6.960 9.749 1.00 75.56 85 TRP A CA 1
ATOM 645 C C . TRP A 1 85 ? -3.026 -8.424 9.374 1.00 75.56 85 TRP A C 1
ATOM 647 O O . TRP A 1 85 ? -2.019 -9.127 9.122 1.00 75.56 85 TRP A O 1
#

Secondary structure (DSSP, 8-state):
---EEEE----SS-SSTTEEEEEEEETT--EEEEEEEETTS-HHHHHHHHHHHHHHHHGGG---EE--GGG-THHHHHHHHHHT-